Protein AF-A0A5Q4G1V6-F1 (afdb_monomer_lite)

pLDDT: mean 86.17, std 6.77, range [46.47, 90.31]

Structure (mmCIF, N/CA/C/O backbone):
data_AF-A0A5Q4G1V6-F1
#
_entry.id   AF-A0A5Q4G1V6-F1
#
loop_
_atom_site.group_PDB
_atom_site.id
_atom_site.type_symbol
_atom_site.label_atom_id
_atom_site.label_alt_id
_atom_site.label_comp_id
_atom_site.label_asym_id
_atom_site.label_entity_id
_atom_site.label_seq_id
_atom_site.pdbx_PDB_ins_code
_atom_site.Cartn_x
_atom_site.Cartn_y
_atom_site.Cartn_z
_atom_site.occupancy
_atom_site.B_iso_or_equiv
_atom_site.auth_seq_id
_atom_site.auth_comp_id
_atom_site.auth_asym_id
_atom_site.auth_atom_id
_atom_site.pdbx_PDB_model_num
ATOM 1 N N . MET A 1 1 ? -16.060 -8.867 4.007 1.00 63.81 1 MET A N 1
ATOM 2 C CA . MET A 1 1 ? -15.118 -8.868 2.875 1.00 63.81 1 MET A CA 1
ATOM 3 C C . MET A 1 1 ? -14.540 -10.260 2.816 1.00 63.81 1 MET A C 1
ATOM 5 O O . MET A 1 1 ? -14.146 -10.761 3.862 1.00 63.81 1 MET A O 1
ATOM 9 N N . ASP A 1 2 ? -14.601 -10.900 1.656 1.00 88.50 2 ASP A N 1
ATOM 10 C CA . ASP A 1 2 ? -13.972 -12.203 1.443 1.00 88.50 2 ASP A CA 1
ATOM 11 C C . ASP A 1 2 ? -12.460 -12.013 1.244 1.00 88.50 2 ASP A C 1
ATOM 13 O O . ASP A 1 2 ? -12.035 -10.948 0.798 1.00 88.50 2 ASP A O 1
ATOM 17 N N . GLU A 1 3 ? -11.647 -13.022 1.564 1.00 85.00 3 GLU A N 1
ATOM 18 C CA . GLU A 1 3 ? -10.174 -12.953 1.493 1.00 85.00 3 GLU A CA 1
ATOM 19 C C . GLU A 1 3 ? -9.668 -12.505 0.112 1.00 85.00 3 GLU A C 1
ATOM 21 O O . GLU A 1 3 ? -8.799 -11.643 0.013 1.00 85.00 3 GLU A O 1
ATOM 26 N N . ALA A 1 4 ? -10.298 -13.003 -0.957 1.00 87.38 4 ALA A N 1
ATOM 27 C CA . ALA A 1 4 ? -10.000 -12.593 -2.327 1.00 87.38 4 ALA A CA 1
ATOM 28 C C . ALA A 1 4 ? -10.216 -11.086 -2.556 1.00 87.38 4 ALA A C 1
ATOM 30 O O . ALA A 1 4 ? -9.392 -10.434 -3.182 1.00 87.38 4 ALA A O 1
ATOM 31 N N . ALA A 1 5 ? -11.279 -10.512 -1.983 1.00 88.06 5 ALA A N 1
ATOM 32 C CA . ALA A 1 5 ? -11.564 -9.085 -2.113 1.00 88.06 5 ALA A CA 1
ATOM 33 C C . ALA A 1 5 ? -10.580 -8.212 -1.317 1.00 88.06 5 ALA A C 1
ATOM 35 O O . ALA A 1 5 ? -10.397 -7.044 -1.646 1.00 88.06 5 ALA A O 1
ATOM 36 N N . ILE A 1 6 ? -9.966 -8.756 -0.260 1.00 87.50 6 ILE A N 1
ATOM 37 C CA . ILE A 1 6 ? -8.900 -8.074 0.486 1.00 87.50 6 ILE A CA 1
ATOM 38 C C . ILE A 1 6 ? -7.618 -8.074 -0.348 1.00 87.50 6 ILE A C 1
ATOM 40 O O . ILE A 1 6 ? -7.016 -7.021 -0.524 1.00 87.50 6 ILE A O 1
ATOM 44 N N . LEU A 1 7 ? -7.240 -9.2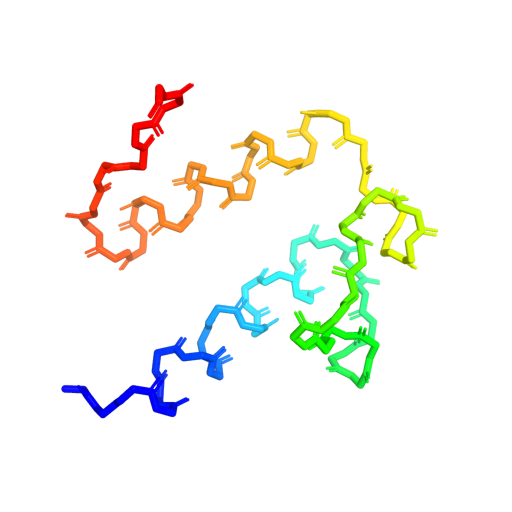30 -0.900 1.00 86.19 7 LEU A N 1
ATOM 45 C CA . LEU A 1 7 ? -6.064 -9.371 -1.760 1.00 86.19 7 LEU A CA 1
ATOM 46 C C . LEU A 1 7 ? -6.132 -8.477 -3.000 1.00 86.19 7 LEU A C 1
ATOM 48 O O . LEU A 1 7 ? -5.160 -7.785 -3.280 1.00 86.19 7 LEU A O 1
ATOM 52 N N . ASP A 1 8 ? -7.269 -8.442 -3.697 1.00 88.88 8 ASP A N 1
ATOM 53 C CA . ASP A 1 8 ? -7.449 -7.568 -4.864 1.00 88.88 8 ASP A CA 1
ATOM 54 C C . ASP A 1 8 ? -7.249 -6.096 -4.487 1.00 88.88 8 ASP A C 1
ATOM 56 O O . ASP A 1 8 ? -6.532 -5.364 -5.159 1.00 88.88 8 ASP A O 1
ATOM 60 N N . LYS A 1 9 ? -7.793 -5.679 -3.341 1.00 88.31 9 LYS A N 1
ATOM 61 C CA . LYS A 1 9 ? -7.670 -4.300 -2.871 1.00 88.31 9 LYS A CA 1
ATOM 62 C C . LYS A 1 9 ? -6.239 -3.947 -2.448 1.00 88.31 9 LYS A C 1
ATOM 64 O O . LYS A 1 9 ? -5.797 -2.830 -2.689 1.00 88.31 9 LYS A O 1
ATOM 69 N N . ILE A 1 10 ? -5.506 -4.888 -1.848 1.00 87.75 10 ILE A N 1
ATOM 70 C CA . ILE A 1 10 ? -4.076 -4.716 -1.550 1.00 87.75 10 ILE A CA 1
ATOM 71 C C . ILE A 1 10 ? -3.285 -4.573 -2.853 1.00 87.75 10 ILE A C 1
ATOM 73 O O . ILE A 1 10 ? -2.455 -3.677 -2.955 1.00 87.75 10 ILE A O 1
ATOM 77 N N . ARG A 1 11 ? -3.555 -5.418 -3.855 1.00 88.38 11 ARG A N 1
ATOM 78 C CA . ARG A 1 11 ? -2.882 -5.361 -5.162 1.00 88.38 11 ARG A CA 1
ATOM 79 C C . ARG A 1 11 ? -3.109 -4.032 -5.865 1.00 88.38 11 ARG A C 1
ATOM 81 O O . ARG A 1 11 ? -2.140 -3.454 -6.342 1.00 88.38 11 ARG A O 1
ATOM 88 N N . ASP A 1 12 ? -4.343 -3.536 -5.867 1.00 88.69 12 ASP A N 1
ATOM 89 C CA . ASP A 1 12 ? -4.677 -2.232 -6.446 1.00 88.69 12 ASP A CA 1
ATOM 90 C C . ASP A 1 12 ? -3.893 -1.105 -5.757 1.00 88.69 12 ASP A C 1
ATOM 92 O O . ASP A 1 12 ? -3.244 -0.304 -6.424 1.00 88.69 12 ASP A O 1
ATOM 96 N N . VAL A 1 13 ? -3.876 -1.084 -4.417 1.00 88.69 13 VAL A N 1
ATOM 97 C CA . VAL A 1 13 ? -3.131 -0.076 -3.642 1.00 88.69 13 VAL A CA 1
ATOM 98 C C . VAL A 1 13 ? -1.632 -0.146 -3.930 1.00 88.69 13 VAL A C 1
ATOM 100 O O . VAL A 1 13 ? -0.991 0.891 -4.082 1.00 88.69 13 VAL A O 1
ATOM 103 N N . VAL A 1 14 ? -1.068 -1.351 -4.012 1.00 88.44 14 VAL A N 1
ATOM 104 C CA . VAL A 1 14 ? 0.354 -1.559 -4.309 1.00 88.44 14 VAL A CA 1
ATOM 105 C C . VAL A 1 14 ? 0.695 -1.087 -5.720 1.00 88.44 14 VAL A C 1
ATOM 107 O O . VAL A 1 14 ? 1.674 -0.363 -5.888 1.00 88.44 14 VAL A O 1
ATOM 110 N N . ALA A 1 15 ? -0.103 -1.474 -6.717 1.00 89.69 15 ALA A N 1
ATOM 111 C CA . ALA A 1 15 ? 0.099 -1.090 -8.110 1.00 89.69 15 ALA A CA 1
ATOM 112 C C . ALA A 1 15 ? 0.033 0.435 -8.281 1.00 89.69 15 ALA A C 1
ATOM 114 O O . ALA A 1 15 ? 0.925 1.020 -8.891 1.00 89.69 15 ALA A O 1
ATOM 115 N N . ASP A 1 16 ? -0.957 1.086 -7.662 1.00 88.06 16 ASP A N 1
ATOM 116 C CA . ASP A 1 16 ? -1.102 2.546 -7.691 1.00 88.06 16 ASP A CA 1
ATOM 117 C C . ASP A 1 16 ? 0.046 3.267 -6.966 1.00 88.06 16 ASP A C 1
ATOM 119 O O . ASP A 1 16 ? 0.489 4.330 -7.402 1.00 88.06 16 ASP A O 1
ATOM 123 N N . LYS A 1 17 ? 0.528 2.726 -5.840 1.00 85.94 17 LYS A N 1
ATOM 124 C CA . LYS A 1 17 ? 1.590 3.356 -5.040 1.00 85.94 17 LYS A CA 1
ATOM 125 C C . LYS A 1 17 ? 2.972 3.214 -5.656 1.00 85.94 17 LYS A C 1
ATOM 127 O O . LYS A 1 17 ? 3.752 4.158 -5.577 1.00 85.94 17 LYS A O 1
ATOM 132 N N . LEU A 1 18 ? 3.261 2.057 -6.242 1.00 87.94 18 LEU A N 1
ATOM 133 C CA . LEU A 1 18 ? 4.560 1.751 -6.840 1.00 87.94 18 LEU A CA 1
ATOM 134 C C . LEU A 1 18 ? 4.619 2.064 -8.341 1.00 87.94 18 LEU A C 1
ATOM 136 O O . LEU A 1 18 ? 5.642 1.801 -8.964 1.00 87.94 18 LEU A O 1
ATOM 140 N N . ASP A 1 19 ? 3.540 2.607 -8.923 1.00 86.94 19 ASP A N 1
ATOM 141 C CA . ASP A 1 19 ? 3.386 2.809 -10.376 1.00 86.94 19 ASP A CA 1
ATOM 142 C C . ASP A 1 19 ? 3.724 1.525 -11.166 1.00 86.94 19 ASP A C 1
ATOM 144 O O . ASP A 1 19 ? 4.343 1.548 -12.231 1.00 86.94 19 ASP A O 1
ATOM 148 N N . ALA A 1 20 ? 3.347 0.378 -10.594 1.00 87.25 20 ALA A N 1
ATOM 149 C CA . ALA A 1 20 ? 3.647 -0.948 -11.115 1.00 87.25 20 ALA A CA 1
ATOM 150 C C . ALA A 1 20 ? 2.447 -1.516 -11.880 1.00 87.25 20 ALA A C 1
ATOM 152 O O . ALA A 1 20 ? 1.292 -1.183 -11.604 1.00 87.25 20 ALA A O 1
ATOM 153 N N . ASP A 1 21 ? 2.702 -2.410 -12.836 1.00 87.38 21 ASP A N 1
ATOM 154 C CA . ASP A 1 21 ? 1.612 -3.078 -13.541 1.00 87.38 21 ASP A CA 1
ATOM 155 C C . ASP A 1 21 ? 0.874 -4.014 -12.561 1.00 87.38 21 ASP A C 1
ATOM 157 O O . ASP A 1 21 ? 1.518 -4.840 -11.907 1.00 87.38 21 ASP A O 1
ATOM 161 N N . PRO A 1 22 ? -0.468 -3.959 -12.460 1.00 84.44 22 PRO A N 1
ATOM 162 C CA . PRO A 1 22 ? -1.237 -4.873 -11.609 1.00 84.44 22 PRO A CA 1
ATOM 163 C C . PRO A 1 22 ? -0.966 -6.350 -11.920 1.00 84.44 22 PRO A C 1
ATOM 165 O O . PRO A 1 22 ? -1.141 -7.218 -11.066 1.00 84.44 22 PRO A O 1
ATOM 168 N N . SER A 1 23 ? -0.537 -6.637 -13.152 1.00 86.69 23 SER A N 1
ATOM 169 C CA . SER A 1 23 ? -0.150 -7.972 -13.607 1.00 86.69 23 SER A CA 1
ATOM 170 C C . SER A 1 23 ? 1.141 -8.478 -12.952 1.00 86.69 23 SER A C 1
ATOM 172 O O . SER A 1 23 ? 1.312 -9.690 -12.822 1.00 86.69 23 SER A O 1
ATOM 174 N N . ASP A 1 24 ? 2.026 -7.566 -12.542 1.00 87.50 24 ASP A N 1
ATOM 175 C CA . ASP A 1 24 ? 3.313 -7.860 -11.905 1.00 87.50 24 ASP A CA 1
ATOM 176 C C . ASP A 1 24 ? 3.184 -7.963 -10.374 1.00 87.50 24 ASP A C 1
ATOM 178 O O . ASP A 1 24 ? 4.006 -8.610 -9.721 1.00 87.50 24 ASP A O 1
ATOM 182 N N . VAL A 1 25 ? 2.113 -7.409 -9.787 1.00 89.12 25 VAL A N 1
ATOM 183 C CA . VAL A 1 25 ? 1.800 -7.505 -8.350 1.00 89.12 25 VAL A CA 1
ATOM 184 C C . VAL A 1 25 ? 1.182 -8.869 -8.015 1.00 89.12 25 VAL A C 1
ATOM 186 O O . VAL A 1 25 ? 0.003 -9.014 -7.673 1.00 89.12 25 VAL A O 1
ATOM 189 N N . VAL A 1 26 ? 2.000 -9.911 -8.128 1.00 89.25 26 VAL A N 1
ATOM 190 C CA . VAL A 1 26 ? 1.640 -11.282 -7.752 1.00 89.25 26 VAL A CA 1
ATOM 191 C C . VAL A 1 26 ? 2.004 -11.576 -6.298 1.00 89.25 26 VAL A C 1
ATOM 193 O O . VAL A 1 26 ? 2.883 -10.956 -5.712 1.00 89.25 26 VAL A O 1
ATOM 196 N N . ASP A 1 27 ? 1.347 -12.573 -5.710 1.00 85.50 27 ASP A N 1
ATOM 197 C CA . ASP A 1 27 ? 1.594 -13.022 -4.328 1.00 85.50 27 ASP A CA 1
ATOM 198 C C . ASP A 1 27 ? 3.041 -13.479 -4.064 1.00 85.50 27 ASP A C 1
ATOM 200 O O . ASP A 1 27 ? 3.496 -13.458 -2.922 1.00 85.50 27 ASP A O 1
ATOM 204 N N . SER A 1 28 ? 3.775 -13.868 -5.108 1.00 87.25 28 SER A N 1
ATOM 205 C CA . SER A 1 28 ? 5.190 -14.233 -5.027 1.00 87.25 28 SER A CA 1
ATOM 206 C C . SER A 1 28 ? 6.170 -13.093 -5.326 1.00 87.25 28 SER A C 1
ATOM 208 O O . SER A 1 28 ? 7.373 -13.345 -5.291 1.00 87.25 28 SER A O 1
ATOM 210 N N . ALA A 1 29 ? 5.695 -11.897 -5.688 1.00 89.38 29 ALA A N 1
ATOM 211 C CA . ALA A 1 29 ? 6.557 -10.789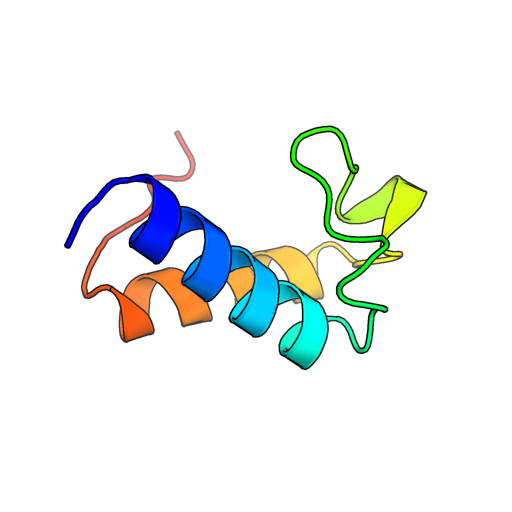 -6.092 1.00 89.38 29 ALA A CA 1
ATOM 212 C C . ALA A 1 29 ? 7.273 -10.170 -4.884 1.00 89.38 29 ALA A C 1
ATOM 214 O O . ALA A 1 29 ? 6.682 -9.953 -3.824 1.00 89.38 29 ALA A O 1
ATOM 215 N N . SER A 1 30 ? 8.551 -9.849 -5.059 1.00 88.25 30 SER A N 1
ATOM 216 C CA . SER A 1 30 ? 9.319 -9.018 -4.137 1.00 88.25 30 SER A CA 1
ATOM 217 C C . SER A 1 30 ? 9.006 -7.548 -4.399 1.00 88.25 30 SER A C 1
ATOM 219 O O . SER A 1 30 ? 9.237 -7.046 -5.499 1.00 88.25 30 SER A O 1
ATOM 221 N N . PHE A 1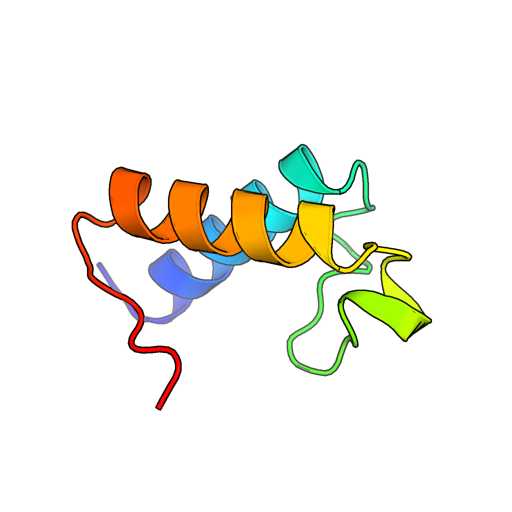 31 ? 8.541 -6.825 -3.377 1.00 86.88 31 PHE A N 1
ATOM 222 C CA . PHE A 1 31 ? 8.316 -5.380 -3.490 1.00 86.88 31 PHE A CA 1
ATOM 223 C C . PHE A 1 31 ? 9.582 -4.631 -3.928 1.00 86.88 31 PHE A C 1
ATOM 225 O O . PHE A 1 31 ? 9.497 -3.707 -4.724 1.00 86.88 31 PHE A O 1
ATOM 232 N N . VAL A 1 32 ? 10.758 -5.064 -3.468 1.00 88.00 32 VAL A N 1
ATOM 233 C CA . VAL A 1 32 ? 12.030 -4.396 -3.774 1.00 88.00 32 VAL A CA 1
ATOM 234 C C . VAL A 1 32 ? 12.639 -4.906 -5.079 1.00 88.00 32 VAL A C 1
ATOM 236 O O . VAL A 1 32 ? 13.020 -4.108 -5.931 1.00 88.00 32 VAL A O 1
ATOM 239 N N . ASP A 1 33 ? 12.745 -6.227 -5.252 1.00 88.38 33 ASP A N 1
ATOM 240 C CA . ASP A 1 33 ? 13.467 -6.798 -6.399 1.00 88.38 33 ASP A CA 1
ATOM 241 C C . ASP A 1 33 ? 12.630 -6.827 -7.685 1.00 88.38 33 ASP A C 1
ATOM 243 O O . ASP A 1 33 ? 13.184 -6.614 -8.764 1.00 88.38 33 ASP A O 1
ATOM 247 N N . ASP A 1 34 ? 11.321 -7.084 -7.583 1.00 88.88 34 ASP A N 1
ATOM 248 C CA . ASP A 1 34 ? 10.435 -7.228 -8.7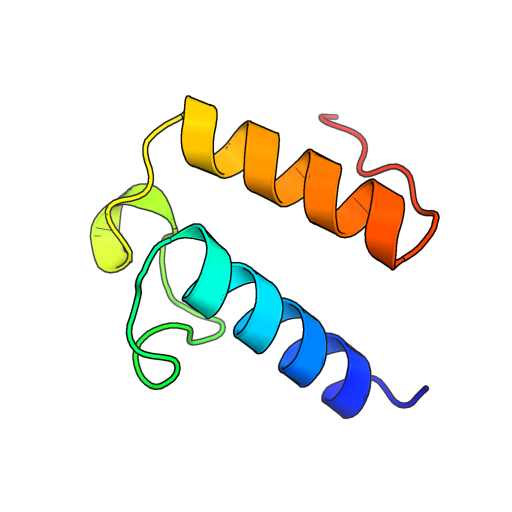46 1.00 88.88 34 ASP A CA 1
ATOM 249 C C . ASP A 1 34 ? 9.675 -5.931 -9.047 1.00 88.88 34 ASP A C 1
ATOM 251 O O . ASP A 1 34 ? 9.577 -5.532 -10.206 1.00 88.88 34 ASP A O 1
ATOM 255 N N . LEU A 1 35 ? 9.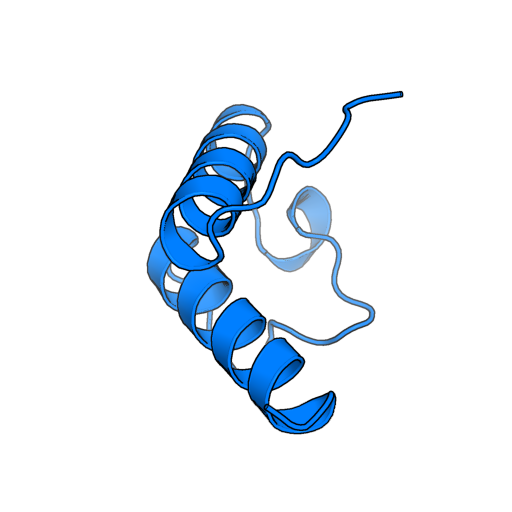173 -5.249 -8.012 1.00 88.50 35 LEU A N 1
ATOM 256 C CA . LEU A 1 35 ? 8.394 -4.010 -8.161 1.00 88.50 35 LEU A CA 1
ATOM 257 C C . LEU A 1 35 ? 9.249 -2.740 -8.039 1.00 88.50 35 LEU A C 1
ATOM 259 O O . LEU A 1 35 ? 8.751 -1.642 -8.264 1.00 88.50 35 LEU A O 1
ATOM 263 N N . GLY A 1 36 ? 10.539 -2.876 -7.719 1.00 86.44 36 GLY A N 1
ATOM 264 C CA . GLY A 1 36 ? 11.474 -1.753 -7.673 1.00 86.44 36 GLY A CA 1
ATOM 265 C C . GLY A 1 36 ? 11.208 -0.747 -6.552 1.00 86.44 36 GLY A C 1
ATOM 266 O O . GLY A 1 36 ? 11.737 0.362 -6.624 1.00 86.44 36 GLY A O 1
ATOM 267 N N . ALA A 1 37 ? 10.419 -1.118 -5.540 1.00 90.12 37 ALA A N 1
ATOM 268 C CA . ALA A 1 37 ? 10.147 -0.279 -4.382 1.00 90.12 37 ALA A CA 1
ATOM 269 C C . ALA A 1 37 ? 11.428 -0.060 -3.577 1.00 90.12 37 ALA A C 1
ATOM 271 O O . ALA A 1 37 ? 12.183 -1.001 -3.301 1.00 90.12 37 ALA A O 1
ATOM 272 N N . ASP A 1 38 ? 11.664 1.172 -3.150 1.00 89.75 38 ASP A N 1
ATOM 273 C CA . ASP A 1 38 ? 12.706 1.447 -2.177 1.00 89.75 38 ASP A CA 1
ATOM 274 C C . ASP A 1 38 ? 12.213 1.213 -0.732 1.00 89.75 38 ASP A C 1
ATOM 276 O O . ASP A 1 38 ? 11.055 0.886 -0.459 1.00 89.75 38 ASP A O 1
ATOM 280 N N . SER A 1 39 ? 13.120 1.329 0.241 1.00 87.62 39 SER A N 1
ATOM 281 C CA . SER A 1 39 ? 12.762 1.141 1.652 1.00 87.62 39 SER A CA 1
ATOM 282 C C . SER A 1 39 ? 11.754 2.173 2.175 1.00 87.62 39 SER A C 1
ATOM 284 O O . SER A 1 39 ? 11.100 1.904 3.177 1.00 87.62 39 SER A O 1
ATOM 286 N N . LEU A 1 40 ? 11.668 3.358 1.561 1.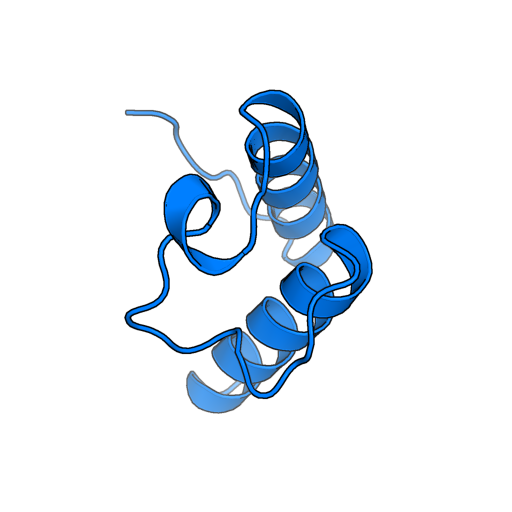00 89.44 40 LEU A N 1
ATOM 287 C CA . LEU A 1 40 ? 10.691 4.388 1.918 1.00 89.44 40 LEU A CA 1
ATOM 288 C C . LEU A 1 40 ? 9.333 4.076 1.291 1.00 89.44 40 LEU A C 1
ATOM 290 O O . LEU A 1 40 ? 8.332 4.156 1.997 1.00 89.44 40 LEU A O 1
ATOM 294 N N . ASP A 1 41 ? 9.308 3.642 0.033 1.00 89.50 41 ASP A N 1
ATOM 295 C CA . ASP A 1 41 ? 8.098 3.230 -0.675 1.00 89.50 41 ASP A CA 1
ATOM 296 C C . ASP A 1 41 ? 7.374 2.122 0.094 1.00 89.50 41 ASP A C 1
ATOM 298 O O . ASP A 1 41 ? 6.167 2.198 0.307 1.00 89.50 41 ASP A O 1
ATOM 302 N N . VAL A 1 42 ? 8.112 1.125 0.597 1.00 86.62 42 VAL A N 1
ATOM 303 C CA . VAL A 1 42 ? 7.541 0.042 1.417 1.00 86.62 42 VAL A CA 1
ATOM 304 C C . VAL A 1 42 ? 6.913 0.577 2.708 1.00 86.62 42 VAL A C 1
ATOM 306 O O . VAL A 1 42 ? 5.819 0.151 3.073 1.00 86.62 42 VAL A O 1
ATOM 309 N N . VAL A 1 43 ? 7.560 1.528 3.386 1.00 88.88 43 VAL A N 1
ATOM 310 C CA . VAL A 1 43 ? 7.020 2.141 4.613 1.00 88.88 43 VAL A CA 1
ATOM 311 C C . VAL A 1 43 ? 5.761 2.955 4.308 1.00 88.88 43 VAL A C 1
ATOM 313 O O . VAL A 1 43 ? 4.760 2.811 5.007 1.00 88.88 43 VAL A O 1
ATOM 316 N N . GLU A 1 44 ? 5.765 3.769 3.251 1.00 88.00 44 GLU A N 1
ATOM 317 C CA . GLU A 1 44 ? 4.584 4.537 2.834 1.00 88.00 44 GLU A CA 1
ATOM 318 C C . GLU A 1 44 ? 3.416 3.633 2.422 1.00 88.00 44 GLU A C 1
ATOM 320 O O . GLU A 1 44 ? 2.250 3.964 2.654 1.00 88.00 44 GLU A O 1
ATOM 325 N N . LEU A 1 45 ? 3.723 2.489 1.816 1.00 88.75 45 LEU A N 1
ATOM 326 C CA . LEU A 1 45 ? 2.750 1.498 1.386 1.00 88.75 45 LEU A CA 1
ATOM 327 C C . LEU A 1 45 ? 2.122 0.780 2.586 1.00 88.75 45 LEU A C 1
ATOM 329 O O . LEU A 1 45 ? 0.900 0.653 2.634 1.00 88.75 45 LEU A O 1
ATOM 333 N N . ILE A 1 46 ? 2.922 0.401 3.587 1.00 88.00 46 ILE A N 1
ATOM 334 C CA . ILE A 1 46 ? 2.434 -0.134 4.868 1.00 88.00 46 ILE A CA 1
ATOM 335 C C . ILE A 1 46 ? 1.514 0.883 5.548 1.00 88.00 46 ILE A C 1
ATOM 337 O O . ILE A 1 46 ? 0.371 0.548 5.839 1.00 88.00 46 ILE A O 1
ATOM 341 N N . MET A 1 47 ? 1.949 2.138 5.695 1.00 88.00 47 MET A N 1
ATOM 342 C CA . MET A 1 47 ? 1.135 3.195 6.311 1.00 88.00 47 MET A CA 1
ATOM 343 C C . MET A 1 47 ? -0.184 3.438 5.558 1.00 88.00 47 MET A C 1
ATOM 345 O O . MET A 1 47 ? -1.233 3.632 6.169 1.00 88.00 47 MET A O 1
ATOM 349 N N . GLY A 1 48 ? -0.164 3.396 4.221 1.00 87.94 48 GLY A N 1
ATOM 350 C CA . GLY A 1 48 ? -1.375 3.524 3.406 1.00 87.94 48 GLY A CA 1
ATOM 351 C C . GLY A 1 48 ? -2.347 2.354 3.582 1.00 87.94 48 GLY A C 1
ATOM 352 O O . GLY A 1 48 ? -3.560 2.561 3.609 1.00 87.94 48 GLY A O 1
ATOM 353 N N . LEU A 1 49 ? -1.830 1.133 3.731 1.00 87.75 49 LEU A N 1
ATOM 354 C CA . LEU A 1 49 ? -2.636 -0.050 4.031 1.00 87.75 49 LEU A CA 1
ATOM 355 C C . LEU A 1 49 ? -3.212 0.006 5.455 1.00 87.75 49 LEU A C 1
ATOM 357 O O . LEU A 1 49 ? -4.382 -0.320 5.648 1.00 87.75 49 LEU A O 1
ATOM 361 N N . GLU A 1 50 ? -2.432 0.447 6.439 1.00 90.31 50 GLU A N 1
ATOM 362 C CA . GLU A 1 50 ? -2.895 0.662 7.815 1.00 90.31 50 GLU A CA 1
ATOM 363 C C . GLU A 1 50 ? -4.076 1.636 7.871 1.00 90.31 50 GLU A C 1
ATOM 365 O O . GLU A 1 50 ? -5.114 1.306 8.448 1.00 90.31 50 GLU A O 1
ATOM 370 N N . ASP A 1 51 ? -3.967 2.784 7.198 1.00 88.38 51 ASP A N 1
ATOM 371 C CA . ASP A 1 51 ? -5.030 3.791 7.128 1.00 88.38 51 ASP A CA 1
ATOM 372 C C . ASP A 1 51 ? -6.271 3.286 6.365 1.00 88.38 51 ASP A C 1
ATOM 374 O O . ASP A 1 51 ? -7.402 3.483 6.817 1.00 88.38 51 ASP A O 1
ATOM 378 N N . GLU A 1 52 ? -6.087 2.615 5.221 1.00 86.62 52 GLU A N 1
ATOM 379 C CA . GLU A 1 52 ? -7.193 2.137 4.372 1.00 86.62 52 GLU A CA 1
ATOM 380 C C . GLU A 1 52 ? -7.995 1.010 5.039 1.00 86.62 52 GLU A C 1
ATOM 382 O O . GLU A 1 52 ? -9.221 0.934 4.901 1.00 86.62 52 GLU A O 1
ATOM 387 N N . PHE A 1 53 ? -7.316 0.120 5.763 1.00 86.94 53 PHE A N 1
ATOM 388 C CA . PHE A 1 53 ? -7.948 -1.012 6.440 1.00 86.94 53 PHE A CA 1
ATOM 389 C C . PHE A 1 53 ? -8.232 -0.744 7.925 1.00 86.94 53 PHE A C 1
ATOM 391 O O . PHE A 1 53 ? -8.950 -1.528 8.551 1.00 86.94 53 PHE A O 1
ATOM 398 N N . GLY A 1 54 ? -7.732 0.362 8.482 1.00 87.12 54 GLY A N 1
ATOM 399 C CA . GLY A 1 54 ? -7.836 0.692 9.904 1.00 87.12 54 GLY A CA 1
ATOM 400 C C . GLY A 1 54 ? -7.140 -0.340 10.793 1.00 87.12 54 GLY A C 1
ATOM 401 O O . GLY A 1 54 ? -7.667 -0.693 11.851 1.00 87.12 54 GLY A O 1
ATOM 402 N N . ILE A 1 55 ? -6.014 -0.877 10.321 1.00 87.25 55 ILE A N 1
ATOM 403 C CA . ILE A 1 55 ? -5.211 -1.902 10.998 1.00 87.25 55 ILE A CA 1
ATOM 404 C C . ILE A 1 55 ? -3.851 -1.333 11.393 1.00 87.25 55 ILE A C 1
ATOM 406 O O . ILE A 1 55 ? -3.447 -0.294 10.893 1.00 87.25 55 ILE A O 1
ATOM 410 N N . GLU A 1 56 ? -3.149 -2.038 12.274 1.00 85.12 56 GLU A N 1
ATOM 411 C CA . GLU A 1 56 ? -1.769 -1.730 12.650 1.00 85.12 56 GLU A CA 1
ATOM 412 C C . GLU A 1 56 ? -0.917 -2.942 12.257 1.00 85.12 56 GLU A C 1
ATOM 414 O O . GLU A 1 56 ? -1.164 -4.063 12.723 1.00 85.12 56 GLU A O 1
ATOM 419 N N . ILE A 1 57 ? 0.024 -2.747 11.340 1.00 83.94 57 ILE A N 1
ATOM 420 C CA . ILE A 1 57 ? 0.966 -3.764 10.886 1.00 83.94 57 ILE A CA 1
ATOM 421 C C . ILE A 1 57 ? 2.182 -3.647 11.800 1.00 83.94 57 ILE A C 1
ATOM 423 O O . ILE A 1 57 ? 2.982 -2.728 11.697 1.00 83.94 57 ILE A O 1
ATOM 427 N N . SER A 1 58 ? 2.307 -4.575 12.746 1.00 76.94 58 SER A N 1
ATOM 428 C CA . SER A 1 58 ? 3.463 -4.594 13.642 1.00 76.94 58 SER A CA 1
ATOM 429 C C . SER A 1 58 ? 4.737 -4.976 12.879 1.00 76.94 58 SER A C 1
ATOM 431 O O . SER A 1 58 ? 4.778 -6.026 12.243 1.00 76.94 58 SER A O 1
ATOM 433 N N . ASP A 1 59 ? 5.783 -4.159 13.006 1.00 67.75 59 ASP A N 1
ATOM 434 C CA . ASP A 1 59 ? 7.144 -4.395 12.484 1.00 67.75 59 ASP A CA 1
ATOM 435 C C . ASP A 1 59 ? 7.932 -5.515 13.223 1.00 67.75 59 ASP A C 1
ATOM 437 O O . ASP A 1 59 ? 9.147 -5.635 13.046 1.00 67.75 59 ASP A O 1
ATOM 441 N N . GLU A 1 60 ? 7.280 -6.328 14.072 1.00 46.47 60 GLU A N 1
ATOM 442 C CA . GLU A 1 60 ? 7.916 -7.320 14.972 1.00 46.47 60 GLU A CA 1
ATOM 443 C C . GLU A 1 60 ? 7.609 -8.787 14.623 1.00 46.47 60 GLU A C 1
ATOM 445 O O . GLU A 1 60 ? 6.418 -9.133 14.438 1.00 46.47 60 GLU A O 1
#

Sequence (60 aa):
MDEAAILDKIRDVVADKLDADPSDVVDSASFVDDLGADSLDVVELIMGLEDEFGIEISDE

Radius of gyration: 11.31 Å; chains: 1; bounding box: 29×19×29 Å

Secondary structure (DSSP, 8-state):
--HHHHHHHHHHHHHHHHT--TTT--TT--TTTTS---HHHHHHHHHHHHHHHT------

Foldseek 3Di:
DDPVVLLLVLLVLLCVLLVHDSVQSDPPDDCCPRSVDDPVSVVVSQVVSCVVVVHDDDPD